Protein AF-D7BHV2-F1 (afdb_monomer)

Structure (mmCIF, N/CA/C/O backbone):
data_AF-D7BHV2-F1
#
_entry.id   AF-D7BHV2-F1
#
loop_
_atom_site.group_PDB
_atom_site.id
_atom_site.type_symbol
_atom_site.label_atom_id
_atom_site.label_alt_id
_atom_site.label_comp_id
_atom_site.label_asym_id
_atom_site.label_entity_id
_atom_site.label_seq_id
_atom_site.pdbx_PDB_ins_code
_atom_site.Cartn_x
_atom_site.Cartn_y
_atom_site.Cartn_z
_atom_site.occupancy
_atom_site.B_iso_or_equiv
_atom_site.auth_seq_id
_atom_site.auth_comp_id
_atom_site.auth_asym_id
_atom_site.auth_atom_id
_atom_site.pdbx_PDB_model_num
ATOM 1 N N . MET A 1 1 ? 0.071 8.723 -11.923 1.00 86.12 1 MET A N 1
ATOM 2 C CA . MET A 1 1 ? 0.050 7.257 -11.703 1.00 86.12 1 MET A CA 1
ATOM 3 C C . MET A 1 1 ? 1.425 6.668 -11.957 1.00 86.12 1 MET A C 1
ATOM 5 O O . MET A 1 1 ? 1.904 5.938 -11.111 1.00 86.12 1 MET A O 1
ATOM 9 N N . ASP A 1 2 ? 2.094 7.018 -13.052 1.00 92.19 2 ASP A N 1
ATOM 10 C CA . ASP A 1 2 ? 3.435 6.486 -13.331 1.00 92.19 2 ASP A CA 1
ATOM 11 C C . ASP A 1 2 ? 4.470 6.874 -12.273 1.00 92.19 2 ASP A C 1
ATOM 13 O O . ASP A 1 2 ? 5.197 6.005 -11.811 1.00 92.19 2 ASP A O 1
ATOM 17 N N . ASP A 1 3 ? 4.479 8.129 -11.812 1.00 93.00 3 ASP A N 1
ATOM 18 C CA . ASP A 1 3 ? 5.390 8.567 -10.739 1.00 93.00 3 ASP A CA 1
ATOM 19 C C . ASP A 1 3 ? 5.203 7.750 -9.455 1.00 93.00 3 ASP A C 1
ATOM 21 O O . ASP A 1 3 ? 6.172 7.372 -8.803 1.00 93.00 3 ASP A O 1
ATOM 25 N N . LEU A 1 4 ? 3.953 7.393 -9.144 1.00 94.00 4 LEU A N 1
ATOM 26 C CA . LEU A 1 4 ? 3.612 6.509 -8.033 1.00 94.00 4 LEU A CA 1
ATOM 27 C C . LEU A 1 4 ? 4.203 5.108 -8.238 1.00 94.00 4 LEU A C 1
ATOM 29 O O . LEU A 1 4 ? 4.782 4.555 -7.313 1.00 94.00 4 LEU A O 1
ATOM 33 N N . LEU A 1 5 ? 4.056 4.526 -9.431 1.00 94.69 5 LEU A N 1
ATOM 34 C CA . LEU A 1 5 ? 4.546 3.175 -9.739 1.00 94.69 5 LEU A CA 1
ATOM 35 C C . LEU A 1 5 ? 6.080 3.115 -9.813 1.00 94.69 5 LEU A C 1
ATOM 37 O O . LEU A 1 5 ? 6.670 2.080 -9.501 1.00 94.69 5 LEU A O 1
ATOM 41 N N . LYS A 1 6 ? 6.726 4.224 -10.189 1.00 94.25 6 LYS A N 1
ATOM 42 C CA . LYS A 1 6 ? 8.188 4.384 -10.205 1.00 94.25 6 LYS A CA 1
ATOM 43 C C . LYS A 1 6 ? 8.762 4.589 -8.802 1.00 94.25 6 LYS A C 1
ATOM 45 O O . LYS A 1 6 ? 9.832 4.064 -8.510 1.00 94.25 6 LYS A O 1
ATOM 50 N N . ALA A 1 7 ? 8.050 5.293 -7.923 1.00 95.94 7 ALA A N 1
ATOM 51 C CA . ALA A 1 7 ? 8.462 5.499 -6.537 1.00 95.94 7 ALA A CA 1
ATOM 52 C C . ALA A 1 7 ? 8.592 4.176 -5.765 1.00 95.94 7 ALA A C 1
ATOM 54 O O . ALA A 1 7 ? 7.944 3.180 -6.082 1.00 95.94 7 ALA A O 1
ATOM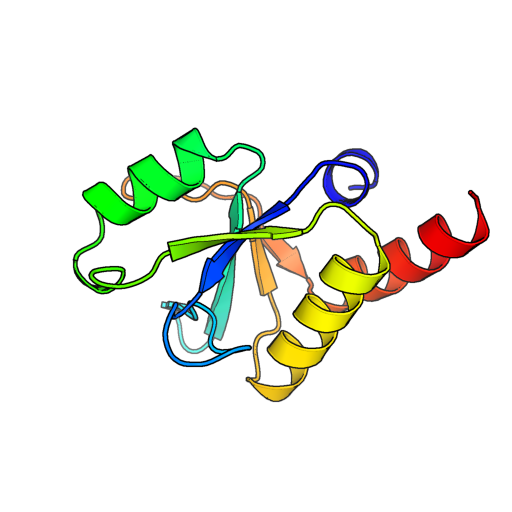 55 N N . THR A 1 8 ? 9.424 4.159 -4.724 1.00 97.38 8 THR A N 1
ATOM 56 C CA . THR A 1 8 ? 9.467 3.032 -3.781 1.00 97.38 8 THR A CA 1
ATOM 57 C C . THR A 1 8 ? 8.148 2.950 -3.021 1.00 97.38 8 THR A C 1
ATOM 59 O O . THR A 1 8 ? 7.641 3.977 -2.572 1.00 97.38 8 THR A O 1
ATOM 62 N N . TRP A 1 9 ? 7.608 1.741 -2.851 1.00 97.81 9 TRP A N 1
ATOM 63 C CA . TRP A 1 9 ? 6.448 1.526 -1.986 1.00 97.81 9 TRP A CA 1
ATOM 64 C C . TRP A 1 9 ? 6.886 0.972 -0.643 1.00 97.81 9 TRP A C 1
ATOM 66 O O . TRP A 1 9 ? 7.729 0.080 -0.570 1.00 97.81 9 TRP A O 1
ATOM 76 N N . TYR A 1 10 ? 6.270 1.483 0.408 1.00 98.00 10 TYR A N 1
ATOM 77 C CA . TYR A 1 10 ? 6.381 0.957 1.754 1.00 98.00 10 TYR A CA 1
ATOM 78 C C . TYR A 1 10 ? 5.057 0.300 2.113 1.00 98.00 10 TYR A C 1
ATOM 80 O O . TYR A 1 10 ? 3.997 0.873 1.864 1.00 98.00 10 TYR A O 1
ATOM 88 N N . VAL A 1 11 ? 5.118 -0.911 2.654 1.00 96.50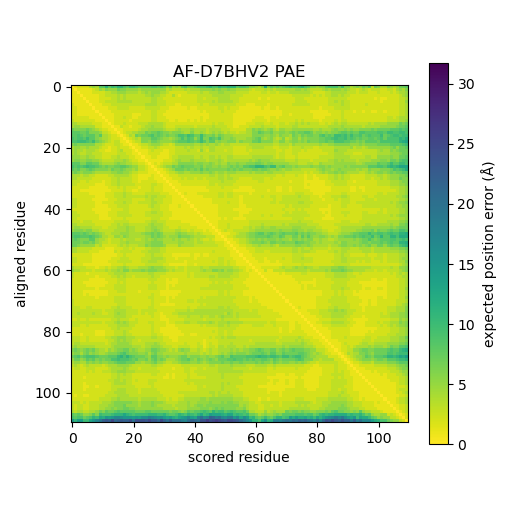 11 VAL A N 1
ATOM 89 C CA . VAL A 1 11 ? 3.950 -1.724 3.016 1.00 96.50 11 VAL A CA 1
ATOM 90 C C . VAL A 1 11 ? 4.110 -2.242 4.433 1.00 96.50 11 VAL A C 1
ATOM 92 O O . VAL A 1 11 ? 5.223 -2.272 4.953 1.00 96.50 11 VAL A O 1
ATOM 95 N N . LEU A 1 12 ? 3.010 -2.657 5.054 1.00 95.25 12 LEU A N 1
ATOM 96 C CA . LEU A 1 12 ? 3.069 -3.372 6.324 1.00 95.25 12 LEU A CA 1
ATOM 97 C C . LEU A 1 12 ? 2.926 -4.866 6.085 1.00 95.25 12 LEU A C 1
ATOM 99 O O . LEU A 1 12 ? 2.017 -5.305 5.375 1.00 95.25 12 LEU A O 1
ATOM 103 N N . GLU A 1 13 ? 3.817 -5.626 6.703 1.00 93.69 13 GLU A N 1
ATOM 104 C CA . GLU A 1 13 ? 3.879 -7.080 6.604 1.00 93.69 13 GLU A CA 1
ATOM 105 C C . GLU A 1 13 ? 4.179 -7.716 7.961 1.00 93.69 13 GLU A C 1
ATOM 107 O O . GLU A 1 13 ? 4.744 -7.069 8.849 1.00 93.69 13 GLU A O 1
ATOM 112 N N . ASP A 1 14 ? 3.774 -8.971 8.131 1.00 91.12 14 ASP A N 1
ATOM 113 C CA . ASP A 1 14 ? 4.140 -9.755 9.306 1.00 91.12 14 ASP A CA 1
ATOM 114 C C . ASP A 1 14 ? 5.624 -10.175 9.201 1.00 91.12 14 ASP A C 1
ATOM 116 O O . ASP A 1 14 ? 6.013 -10.815 8.219 1.00 91.12 14 ASP A O 1
ATOM 120 N N . PRO A 1 15 ? 6.486 -9.835 10.180 1.00 91.62 15 PRO A N 1
ATOM 121 C CA . PRO A 1 15 ? 7.896 -10.224 10.153 1.00 91.62 15 PRO A CA 1
ATOM 122 C C . PRO A 1 15 ? 8.126 -11.741 10.285 1.00 91.62 15 PRO A C 1
ATOM 124 O O . PRO A 1 15 ? 9.214 -12.221 9.970 1.00 91.62 15 PRO A O 1
ATOM 127 N N . GLN A 1 16 ? 7.146 -12.496 10.786 1.00 88.38 16 GLN A N 1
ATOM 128 C CA . GLN A 1 16 ? 7.222 -13.939 11.022 1.00 88.38 16 GLN A CA 1
ATOM 129 C C . GLN A 1 16 ? 6.677 -14.760 9.850 1.00 88.38 16 GLN A C 1
ATOM 131 O O . GLN A 1 16 ? 7.097 -15.907 9.674 1.00 88.38 16 GLN A O 1
ATOM 136 N N . VAL A 1 17 ? 5.778 -14.193 9.037 1.00 84.56 17 VAL A N 1
ATOM 137 C CA . VAL A 1 17 ? 5.139 -14.895 7.917 1.00 84.56 17 VAL A CA 1
ATOM 138 C C . VAL A 1 17 ? 5.315 -14.116 6.616 1.00 84.56 17 VAL A C 1
ATOM 140 O O . VAL A 1 17 ? 4.624 -13.140 6.330 1.00 84.56 17 VAL A O 1
ATOM 143 N N . ALA A 1 18 ? 6.238 -14.589 5.777 1.00 79.31 18 ALA A N 1
ATOM 144 C CA . ALA A 1 18 ? 6.490 -13.981 4.476 1.00 79.31 18 ALA A CA 1
ATOM 145 C C . ALA A 1 18 ? 5.219 -13.967 3.605 1.00 79.31 18 ALA A C 1
ATOM 147 O O . ALA A 1 18 ? 4.609 -15.007 3.354 1.00 79.31 18 ALA A O 1
ATOM 148 N N . GLY A 1 19 ? 4.862 -12.784 3.101 1.00 79.12 19 GLY A N 1
ATOM 149 C CA . GLY A 1 19 ? 3.693 -12.581 2.243 1.00 79.12 19 GLY A CA 1
ATOM 150 C C . GLY A 1 19 ? 2.385 -12.302 2.988 1.00 79.12 19 GLY A C 1
ATOM 151 O O . GLY A 1 19 ? 1.369 -12.067 2.330 1.00 79.12 19 GLY A O 1
ATOM 152 N N . GLU A 1 20 ? 2.384 -12.283 4.325 1.00 86.06 20 GLU A N 1
ATOM 153 C CA . GLU A 1 20 ? 1.260 -11.740 5.086 1.00 86.06 20 GLU A CA 1
ATOM 154 C C . GLU A 1 20 ? 1.352 -10.216 5.141 1.00 86.06 20 GLU A C 1
ATOM 156 O O . GLU A 1 20 ? 2.300 -9.640 5.670 1.00 86.06 20 GLU A O 1
ATOM 161 N N . HIS A 1 21 ? 0.349 -9.558 4.563 1.00 90.50 21 HIS A N 1
ATOM 162 C CA . HIS A 1 21 ? 0.279 -8.107 4.441 1.00 90.50 21 HIS A CA 1
ATOM 163 C C . HIS A 1 21 ? -0.932 -7.554 5.180 1.00 90.50 21 HIS A C 1
ATOM 165 O O . HIS A 1 21 ? -1.966 -8.217 5.291 1.00 90.50 21 HIS A O 1
ATOM 171 N N . LEU A 1 22 ? -0.837 -6.295 5.612 1.00 89.19 22 LEU A N 1
ATOM 172 C CA . LEU A 1 22 ? -1.989 -5.599 6.172 1.00 89.19 22 LEU A CA 1
ATOM 173 C C . LEU A 1 22 ? -3.101 -5.477 5.121 1.00 89.19 22 LEU A C 1
ATOM 175 O O . LEU A 1 22 ? -2.926 -4.880 4.049 1.00 89.19 22 LEU A O 1
ATOM 179 N N . VAL A 1 23 ? -4.272 -5.989 5.485 1.00 91.12 23 VAL A N 1
ATOM 180 C CA . VAL A 1 23 ? -5.526 -5.793 4.764 1.00 91.12 23 VAL A CA 1
ATOM 181 C C . VAL A 1 23 ? -6.506 -5.099 5.699 1.00 91.12 23 VAL A C 1
ATOM 183 O O . VAL A 1 23 ? -6.724 -5.532 6.828 1.00 91.12 23 VAL A O 1
ATOM 186 N N . LEU A 1 24 ? -7.092 -4.006 5.222 1.00 88.88 24 LEU A N 1
ATOM 187 C CA . LEU A 1 24 ? -8.157 -3.283 5.902 1.00 88.88 24 LEU A CA 1
ATOM 188 C C . LEU A 1 24 ? -9.498 -3.680 5.287 1.00 88.88 24 LEU A C 1
ATOM 190 O O . LEU A 1 24 ? -9.600 -3.853 4.073 1.00 88.88 24 LEU A O 1
ATOM 194 N N . GLU A 1 25 ? -10.537 -3.774 6.109 1.00 89.06 25 GLU A N 1
ATOM 195 C CA . GLU A 1 25 ? -11.905 -3.968 5.635 1.00 89.06 25 GLU A CA 1
ATOM 196 C C . GLU A 1 25 ? -12.725 -2.709 5.913 1.00 89.06 25 GLU A C 1
ATOM 198 O O . GLU A 1 25 ? -12.791 -2.228 7.043 1.00 89.06 25 GLU A O 1
ATOM 203 N N . SER A 1 26 ? -13.330 -2.146 4.869 1.00 86.25 26 SER A N 1
ATOM 204 C CA . SER A 1 26 ? -14.176 -0.955 4.968 1.00 86.25 26 SER A CA 1
ATOM 205 C C . SER A 1 26 ? -15.321 -1.049 3.973 1.00 86.25 26 SER A C 1
ATOM 207 O O . SER A 1 26 ? -15.104 -1.372 2.809 1.00 86.25 26 SER A O 1
ATOM 209 N N . LEU A 1 27 ? -16.552 -0.795 4.430 1.00 86.25 27 LEU A N 1
ATOM 210 C CA . LEU A 1 27 ? -17.769 -0.856 3.605 1.00 86.25 27 LEU A CA 1
ATOM 211 C C . LEU A 1 27 ? -17.893 -2.160 2.781 1.00 86.25 27 LEU A C 1
ATOM 213 O O . LEU A 1 27 ? -18.329 -2.144 1.632 1.00 86.25 27 LEU A O 1
ATOM 217 N N . GLY A 1 28 ? -17.478 -3.294 3.360 1.00 88.94 28 GLY A N 1
ATOM 218 C CA . GLY A 1 28 ? -17.496 -4.604 2.695 1.00 88.94 28 GLY A CA 1
ATOM 219 C C . GLY A 1 28 ? -16.414 -4.799 1.626 1.00 88.94 28 GLY A C 1
ATOM 220 O O . GLY A 1 28 ? -16.454 -5.780 0.888 1.00 88.94 28 GLY A O 1
ATOM 221 N N . GLN A 1 29 ? -15.451 -3.882 1.524 1.00 90.69 29 GLN A N 1
ATOM 222 C CA . GLN A 1 29 ? -14.324 -3.969 0.604 1.00 90.69 29 GLN A CA 1
ATOM 223 C C . GLN A 1 29 ? -13.033 -4.253 1.358 1.00 90.69 29 GLN A C 1
ATOM 225 O O . GLN A 1 29 ? -12.773 -3.671 2.411 1.00 90.69 29 GLN A O 1
ATOM 230 N N . ARG A 1 30 ? -12.204 -5.117 0.771 1.00 93.69 30 ARG A N 1
ATOM 231 C CA . ARG A 1 30 ? -10.835 -5.346 1.224 1.00 93.69 30 ARG A CA 1
ATOM 232 C C . ARG A 1 30 ? -9.900 -4.377 0.520 1.00 93.69 30 ARG A C 1
ATOM 234 O O . ARG A 1 30 ? -9.876 -4.301 -0.713 1.00 93.69 30 ARG A O 1
ATOM 241 N N . LEU A 1 31 ? -9.136 -3.653 1.318 1.00 93.75 31 LEU A N 1
ATOM 242 C CA . LEU A 1 31 ? -8.209 -2.615 0.907 1.00 93.75 31 LEU A CA 1
ATOM 243 C C . LEU A 1 31 ? -6.813 -2.998 1.385 1.00 93.75 31 LEU A C 1
ATOM 245 O O . LEU A 1 31 ? -6.661 -3.583 2.455 1.00 93.75 31 LEU A O 1
ATOM 249 N N . SER A 1 32 ? -5.788 -2.623 0.633 1.00 94.75 32 SER A N 1
ATOM 250 C CA . SER A 1 32 ? -4.424 -2.615 1.161 1.00 94.75 32 SER A CA 1
ATOM 251 C C . SER A 1 32 ? -3.839 -1.217 1.067 1.00 94.75 32 SER A C 1
ATOM 253 O O . SER A 1 32 ? -4.252 -0.430 0.215 1.00 94.75 32 SER A O 1
ATOM 255 N N . THR A 1 33 ? -2.910 -0.896 1.960 1.00 95.00 33 THR A N 1
ATOM 256 C CA . THR A 1 33 ? -2.335 0.445 2.068 1.00 95.00 33 THR A CA 1
ATOM 257 C C . THR A 1 33 ? -0.869 0.415 1.667 1.00 95.00 33 THR A C 1
ATOM 259 O O . THR A 1 33 ? -0.116 -0.439 2.133 1.00 95.00 33 THR A O 1
ATOM 262 N N . ILE A 1 34 ? -0.470 1.370 0.829 1.00 97.06 34 ILE A N 1
ATOM 263 C CA . ILE A 1 34 ? 0.930 1.639 0.498 1.00 97.06 34 ILE A CA 1
ATOM 264 C C . ILE A 1 34 ? 1.290 3.065 0.912 1.00 97.06 34 ILE A C 1
ATOM 266 O O . ILE A 1 34 ? 0.459 3.973 0.838 1.00 97.06 34 ILE A O 1
ATOM 270 N N . TRP A 1 35 ? 2.545 3.283 1.282 1.00 97.25 35 TRP A N 1
ATOM 271 C CA . TRP A 1 35 ? 3.105 4.607 1.555 1.00 97.25 35 TRP A CA 1
ATOM 272 C C . TRP A 1 35 ? 4.290 4.886 0.636 1.00 97.25 35 TRP A C 1
ATOM 274 O O . TRP A 1 35 ? 4.908 3.959 0.108 1.00 97.25 35 TRP A O 1
ATOM 284 N N . LEU A 1 36 ? 4.596 6.168 0.429 1.00 96.25 36 LEU A N 1
ATOM 285 C CA . LEU A 1 36 ? 5.699 6.605 -0.440 1.00 96.25 36 LEU A CA 1
ATOM 286 C C . LEU A 1 36 ? 6.932 7.026 0.349 1.00 96.25 36 LEU A C 1
ATOM 288 O O . LEU A 1 36 ? 7.998 7.238 -0.227 1.00 96.25 36 LEU A O 1
ATOM 292 N N . SER A 1 37 ? 6.808 7.072 1.672 1.00 96.31 37 SER A N 1
ATOM 293 C CA . SER A 1 37 ? 7.927 7.181 2.591 1.00 96.31 37 SER A CA 1
ATOM 294 C C . SER A 1 37 ? 7.818 6.150 3.711 1.00 96.31 37 SER A C 1
ATOM 296 O O . SER A 1 37 ? 6.729 5.737 4.121 1.00 96.31 37 SER A O 1
ATOM 298 N N . GLN A 1 38 ? 8.976 5.751 4.231 1.00 97.12 38 GLN A N 1
ATOM 299 C CA . GLN A 1 38 ? 9.045 4.870 5.391 1.00 97.12 38 GLN A CA 1
ATOM 300 C C . GLN A 1 38 ? 8.448 5.533 6.640 1.00 97.12 38 GLN A C 1
ATOM 302 O O . GLN A 1 38 ? 7.828 4.852 7.456 1.00 97.12 38 GLN A O 1
ATOM 307 N N . ASP A 1 39 ? 8.623 6.847 6.775 1.00 96.56 39 ASP A N 1
ATOM 308 C CA . ASP A 1 39 ? 8.150 7.612 7.927 1.00 96.56 39 ASP A CA 1
ATOM 309 C C . ASP A 1 39 ? 6.622 7.655 7.986 1.00 96.56 39 ASP A C 1
ATOM 311 O O . ASP A 1 39 ? 6.048 7.486 9.058 1.00 96.56 39 ASP A O 1
ATOM 315 N N . GLU A 1 40 ? 5.941 7.776 6.842 1.00 95.62 40 GLU A N 1
ATOM 316 C CA . GLU A 1 40 ? 4.479 7.675 6.784 1.00 95.62 40 GLU A CA 1
ATOM 317 C C . GLU A 1 40 ? 3.981 6.291 7.226 1.00 95.62 4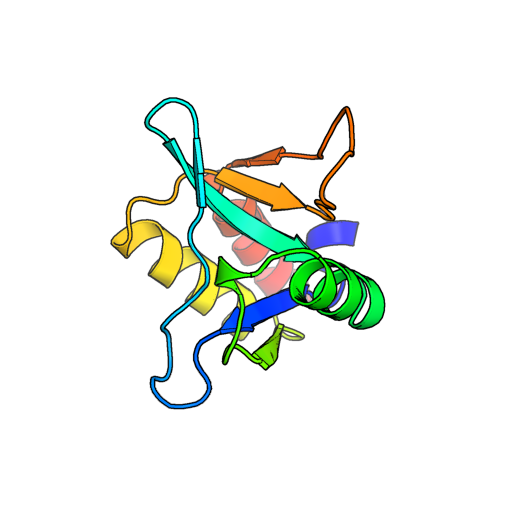0 GLU A C 1
ATOM 319 O O . GLU A 1 40 ? 3.037 6.201 8.014 1.00 95.62 40 GLU A O 1
ATOM 324 N N . ALA A 1 41 ? 4.619 5.210 6.764 1.00 95.88 41 ALA A N 1
ATOM 325 C CA . ALA A 1 41 ? 4.245 3.853 7.166 1.00 95.88 41 ALA A CA 1
ATOM 326 C C . ALA A 1 41 ? 4.438 3.640 8.679 1.00 95.88 41 ALA A C 1
ATOM 328 O O . ALA A 1 41 ? 3.560 3.095 9.348 1.00 95.88 41 ALA A O 1
ATOM 329 N N . ARG A 1 42 ? 5.550 4.134 9.243 1.00 95.25 42 ARG A N 1
ATOM 330 C CA . ARG A 1 42 ? 5.812 4.086 10.692 1.00 95.25 42 ARG A CA 1
ATOM 331 C C . ARG A 1 42 ? 4.800 4.913 11.485 1.00 95.25 42 ARG A C 1
ATOM 333 O O . ARG A 1 42 ? 4.242 4.414 12.457 1.00 95.25 42 ARG A O 1
ATOM 340 N N . ALA A 1 43 ? 4.503 6.132 11.038 1.00 94.62 43 ALA A N 1
ATOM 341 C CA . ALA A 1 43 ? 3.519 6.998 11.683 1.00 94.62 43 ALA A CA 1
ATOM 342 C C . ALA A 1 43 ? 2.112 6.376 11.690 1.00 94.62 43 ALA A C 1
ATOM 344 O O . ALA A 1 43 ? 1.359 6.556 12.650 1.00 94.62 43 ALA A O 1
ATOM 345 N N . PHE A 1 44 ? 1.757 5.618 10.646 1.00 94.44 44 PHE A N 1
ATOM 346 C CA . PHE A 1 44 ? 0.521 4.841 10.630 1.00 94.44 44 PHE A CA 1
ATOM 347 C C . PHE A 1 44 ? 0.541 3.740 11.698 1.00 94.44 44 PHE A C 1
ATOM 349 O O . PHE A 1 44 ? -0.437 3.606 12.436 1.00 94.44 44 PHE A O 1
ATOM 356 N N . MET A 1 45 ? 1.638 2.977 11.803 1.00 93.94 45 MET A N 1
ATOM 357 C CA . MET A 1 45 ? 1.775 1.898 12.792 1.00 93.94 45 MET A CA 1
ATOM 358 C C . MET A 1 45 ? 1.626 2.408 14.227 1.00 93.94 45 MET A C 1
ATOM 360 O O . MET A 1 45 ? 0.898 1.814 15.015 1.00 93.94 45 MET A O 1
ATOM 364 N N . GLU A 1 46 ? 2.256 3.537 14.559 1.00 92.62 46 GLU A N 1
ATOM 365 C CA . GLU A 1 46 ? 2.191 4.138 15.900 1.00 92.62 46 GLU A CA 1
ATOM 366 C C . GLU A 1 46 ? 0.763 4.507 16.321 1.00 92.62 46 GLU A C 1
ATOM 368 O O . GLU A 1 46 ? 0.412 4.448 17.498 1.00 92.62 46 GLU A O 1
ATOM 373 N N . LYS A 1 47 ? -0.075 4.883 15.351 1.00 91.56 47 LYS A N 1
ATOM 374 C CA . LYS A 1 47 ? -1.457 5.327 15.577 1.00 91.56 47 LYS A CA 1
ATOM 375 C C . LYS A 1 47 ? -2.482 4.203 15.445 1.00 91.56 47 LYS A C 1
ATOM 377 O O . LYS A 1 47 ? -3.661 4.436 15.709 1.00 91.56 47 LYS A O 1
ATOM 382 N N . THR A 1 48 ? -2.061 3.009 15.027 1.00 89.12 48 THR A N 1
ATOM 383 C CA . THR A 1 48 ? -2.962 1.919 14.643 1.00 89.12 48 THR A CA 1
ATOM 384 C C . THR A 1 48 ? -2.654 0.662 15.457 1.00 89.12 48 THR A C 1
ATOM 386 O O . THR A 1 48 ? -1.765 -0.102 15.087 1.00 89.12 48 THR A O 1
ATOM 389 N N . PRO A 1 49 ? -3.411 0.383 16.537 1.00 86.44 49 PRO A N 1
ATOM 390 C CA . PRO A 1 49 ? -3.168 -0.780 17.393 1.00 86.44 49 PRO A CA 1
ATOM 391 C C . PRO A 1 49 ? -3.185 -2.121 16.650 1.00 86.44 49 PRO A C 1
ATOM 393 O O . PRO A 1 49 ? -2.461 -3.037 17.018 1.00 86.44 49 PRO A O 1
ATOM 396 N N . THR A 1 50 ? -3.979 -2.242 15.582 1.00 82.38 50 THR A N 1
ATOM 397 C CA . THR A 1 50 ? -4.054 -3.460 14.758 1.00 82.38 50 THR A CA 1
ATOM 398 C C . THR A 1 50 ? -2.812 -3.703 13.901 1.00 82.38 50 THR A C 1
ATOM 400 O O . THR A 1 50 ? -2.659 -4.800 13.382 1.00 82.38 50 THR A O 1
ATOM 403 N N . ALA A 1 51 ? -1.919 -2.719 13.768 1.00 86.44 51 ALA A N 1
ATOM 404 C CA . ALA A 1 51 ? -0.617 -2.880 13.125 1.00 86.44 51 ALA A CA 1
ATOM 405 C C . ALA A 1 51 ? 0.494 -3.270 14.123 1.00 86.44 51 ALA A C 1
ATOM 407 O O . ALA A 1 51 ? 1.664 -3.355 13.743 1.00 86.44 51 ALA A O 1
ATOM 408 N N . ALA A 1 52 ? 0.161 -3.486 15.402 1.00 85.88 52 ALA A N 1
ATOM 409 C CA . ALA A 1 52 ? 1.128 -3.914 16.405 1.00 85.88 52 ALA A CA 1
ATOM 410 C C . ALA A 1 52 ? 1.748 -5.267 16.021 1.00 85.88 52 ALA A C 1
ATOM 412 O O . ALA A 1 52 ? 1.039 -6.222 15.722 1.00 85.88 52 ALA A O 1
ATOM 413 N N . GLY A 1 53 ? 3.080 -5.340 16.044 1.00 88.75 53 GLY A N 1
ATOM 414 C CA . GLY A 1 53 ? 3.835 -6.541 15.668 1.00 88.75 53 GLY A CA 1
ATOM 415 C C . GLY A 1 53 ? 4.182 -6.645 14.180 1.00 88.75 53 GLY A C 1
ATOM 416 O O . GLY A 1 53 ? 5.024 -7.465 13.833 1.00 88.75 53 GLY A O 1
ATOM 417 N N . MET A 1 54 ? 3.616 -5.793 13.320 1.0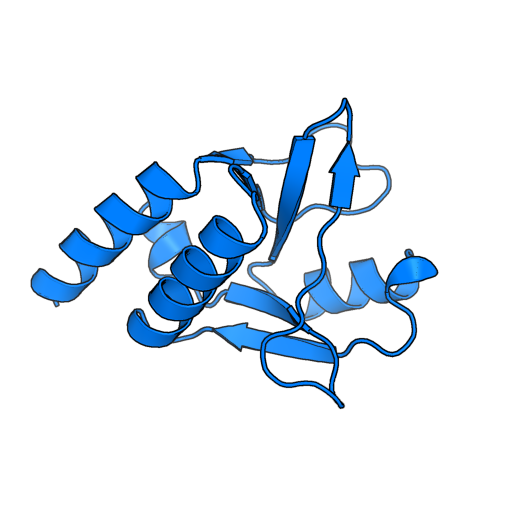0 93.75 54 MET A N 1
ATOM 418 C CA . MET A 1 54 ? 4.002 -5.723 11.907 1.00 93.75 54 MET A CA 1
ATOM 419 C C . MET A 1 54 ? 5.344 -4.999 11.727 1.00 93.75 54 MET A C 1
ATOM 421 O O . MET A 1 54 ? 5.825 -4.309 12.628 1.00 93.75 54 MET A O 1
ATOM 425 N N . GLN A 1 55 ? 5.931 -5.111 10.538 1.00 95.06 55 GLN A N 1
ATOM 426 C CA . GLN A 1 55 ? 7.105 -4.348 10.119 1.00 95.06 55 GLN A CA 1
ATOM 427 C C . GLN A 1 55 ? 6.843 -3.582 8.820 1.00 95.06 55 GLN A C 1
ATOM 429 O O . GLN A 1 55 ? 5.927 -3.907 8.064 1.00 95.06 55 GLN A O 1
ATOM 434 N N . VAL A 1 56 ? 7.676 -2.573 8.543 1.00 96.31 56 VAL A N 1
ATOM 435 C CA . VAL A 1 56 ? 7.637 -1.849 7.266 1.00 96.31 56 VAL A CA 1
ATOM 436 C C . VAL A 1 56 ? 8.512 -2.565 6.238 1.00 96.31 56 VAL A C 1
ATOM 438 O O . VAL A 1 56 ? 9.739 -2.516 6.330 1.00 96.31 56 VAL A O 1
ATOM 441 N N . GLY A 1 57 ? 7.875 -3.177 5.242 1.00 95.44 57 GLY A N 1
ATOM 442 C CA . GLY A 1 57 ? 8.515 -3.751 4.059 1.00 95.44 57 GLY A CA 1
ATOM 443 C C . GLY A 1 57 ? 8.750 -2.701 2.968 1.00 95.44 57 GLY A C 1
ATOM 444 O O . GLY A 1 57 ? 8.002 -1.725 2.858 1.00 95.44 57 GLY A O 1
ATOM 445 N N . LYS A 1 58 ? 9.789 -2.897 2.147 1.00 96.31 58 LYS A N 1
ATOM 446 C CA . LYS A 1 58 ? 10.171 -1.993 1.048 1.00 96.31 58 LYS A CA 1
ATOM 447 C C . LYS A 1 58 ? 10.061 -2.707 -0.301 1.00 96.31 58 LYS A C 1
ATOM 449 O O . LYS A 1 58 ? 10.752 -3.693 -0.539 1.00 96.31 58 LYS A O 1
ATOM 454 N N . LEU A 1 59 ? 9.243 -2.175 -1.205 1.00 96.69 59 LEU A N 1
ATOM 455 C CA . LEU A 1 59 ? 9.075 -2.663 -2.575 1.00 96.69 59 LEU A CA 1
ATOM 456 C C . LEU A 1 59 ? 9.677 -1.634 -3.546 1.00 96.69 59 LEU A C 1
ATOM 458 O O . LEU A 1 59 ? 9.012 -0.689 -3.974 1.00 96.69 59 LEU A O 1
ATOM 462 N N . GLU A 1 60 ? 10.962 -1.783 -3.865 1.00 93.69 60 GLU A N 1
ATOM 463 C CA . GLU A 1 60 ? 11.670 -0.869 -4.778 1.00 93.69 60 GLU A CA 1
ATOM 464 C C . GLU A 1 60 ? 11.418 -1.236 -6.247 1.00 93.69 60 GLU A C 1
ATOM 466 O O . GLU A 1 60 ? 10.926 -0.423 -7.035 1.00 93.69 60 GLU A O 1
ATOM 471 N N . GLY A 1 61 ? 11.726 -2.486 -6.602 1.00 93.06 61 GLY A N 1
ATOM 472 C CA . GLY A 1 61 ? 11.660 -2.982 -7.974 1.00 93.06 61 GLY A CA 1
ATOM 473 C C . GLY A 1 61 ? 10.243 -3.309 -8.445 1.00 93.06 61 GLY A C 1
ATOM 474 O O . GLY A 1 61 ? 9.360 -3.647 -7.652 1.00 93.06 61 GLY A O 1
ATOM 475 N N . TYR A 1 62 ? 10.045 -3.273 -9.764 1.00 94.62 62 TYR A N 1
ATOM 476 C CA . TYR A 1 62 ? 8.762 -3.617 -10.380 1.00 94.62 62 TYR A CA 1
ATOM 477 C C . TYR A 1 62 ? 8.335 -5.057 -10.080 1.00 94.62 62 TYR A C 1
ATOM 479 O O . TYR A 1 62 ? 7.180 -5.270 -9.740 1.00 94.62 62 TYR A O 1
ATOM 487 N N . ALA A 1 63 ? 9.259 -6.023 -10.065 1.00 93.69 63 ALA A N 1
ATOM 488 C CA . ALA A 1 63 ? 8.940 -7.418 -9.748 1.00 93.69 63 ALA A CA 1
ATOM 489 C C . ALA A 1 63 ? 8.363 -7.608 -8.329 1.00 93.69 63 ALA A C 1
ATOM 491 O O . ALA A 1 63 ? 7.441 -8.400 -8.128 1.00 93.69 63 ALA A O 1
ATOM 492 N N . LEU A 1 64 ? 8.867 -6.860 -7.337 1.00 94.88 64 LEU A N 1
ATOM 493 C CA . LEU A 1 64 ? 8.346 -6.906 -5.965 1.00 94.88 64 LEU A CA 1
ATOM 494 C C . LEU A 1 64 ? 6.941 -6.305 -5.891 1.00 94.88 64 LEU A C 1
ATOM 496 O O . LEU A 1 64 ? 6.046 -6.896 -5.290 1.00 94.88 64 LEU A O 1
ATOM 500 N N . LYS A 1 65 ? 6.734 -5.159 -6.549 1.00 96.75 65 LYS A N 1
ATOM 501 C CA . LYS A 1 65 ? 5.416 -4.517 -6.647 1.00 96.75 65 LYS A CA 1
ATOM 502 C C . LYS A 1 65 ? 4.416 -5.422 -7.366 1.00 96.75 65 LYS A C 1
ATOM 504 O O . LYS A 1 65 ? 3.297 -5.575 -6.895 1.00 96.75 65 LYS A O 1
ATOM 509 N N . GLU A 1 66 ? 4.817 -6.071 -8.453 1.00 96.38 66 GLU A N 1
ATOM 510 C CA . GLU A 1 66 ? 3.982 -7.016 -9.194 1.00 96.38 66 GLU A CA 1
ATOM 511 C C . GLU A 1 66 ? 3.594 -8.214 -8.323 1.00 96.38 66 GLU A C 1
ATOM 513 O O . GLU A 1 66 ? 2.411 -8.526 -8.194 1.00 96.38 66 GLU A O 1
ATOM 518 N N . THR A 1 67 ? 4.572 -8.830 -7.654 1.00 94.81 67 THR A N 1
ATOM 519 C CA . THR A 1 67 ? 4.346 -9.963 -6.744 1.00 94.81 67 THR A CA 1
ATOM 520 C C . THR A 1 67 ? 3.350 -9.594 -5.647 1.00 94.81 67 THR A C 1
ATOM 522 O O . THR A 1 67 ? 2.396 -10.332 -5.397 1.00 94.81 67 THR A O 1
ATOM 525 N N . TYR A 1 68 ? 3.522 -8.416 -5.048 1.00 95.88 68 TYR A N 1
ATOM 526 C CA . TYR A 1 68 ? 2.611 -7.867 -4.050 1.00 95.88 68 TYR A CA 1
ATOM 527 C C . TYR A 1 68 ? 1.192 -7.666 -4.612 1.00 95.88 68 TYR A C 1
ATOM 529 O O . TYR A 1 68 ? 0.222 -8.162 -4.041 1.00 95.88 68 TYR A O 1
ATOM 537 N N . LEU A 1 69 ? 1.045 -7.025 -5.776 1.00 96.62 69 LEU A N 1
A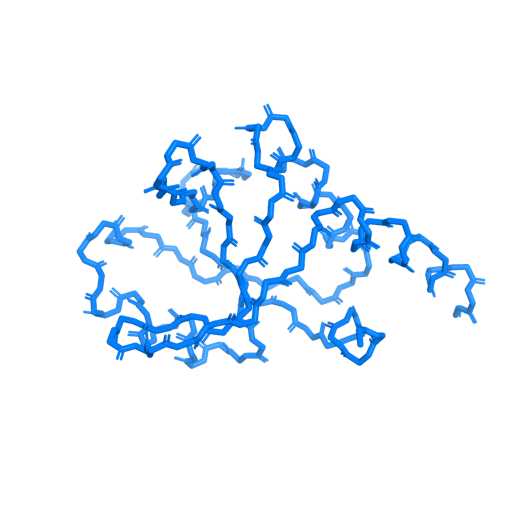TOM 538 C CA . LEU A 1 69 ? -0.252 -6.809 -6.435 1.00 96.62 69 LEU A CA 1
ATOM 539 C C . LEU A 1 69 ? -0.958 -8.118 -6.823 1.00 96.62 69 LEU A C 1
ATOM 541 O O . LEU A 1 69 ? -2.189 -8.204 -6.779 1.00 96.62 69 LEU A O 1
ATOM 545 N N . VAL A 1 70 ? -0.206 -9.148 -7.207 1.00 95.75 70 VAL A N 1
ATOM 546 C CA . VAL A 1 70 ? -0.750 -10.482 -7.489 1.00 95.75 70 VAL A CA 1
ATOM 547 C C . VAL A 1 70 ? -1.207 -11.160 -6.196 1.00 95.75 70 VAL A C 1
ATOM 549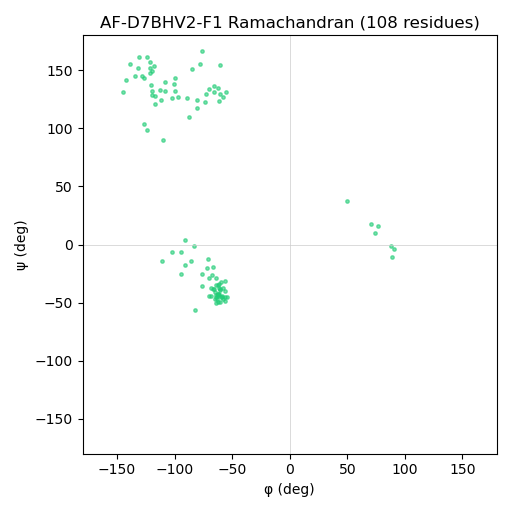 O O . VAL A 1 70 ? -2.315 -11.700 -6.158 1.00 95.75 70 VAL A O 1
ATOM 552 N N . ALA A 1 71 ? -0.408 -11.094 -5.126 1.00 93.94 71 ALA A N 1
ATOM 553 C CA . ALA A 1 71 ? -0.763 -11.639 -3.817 1.00 93.94 71 ALA A CA 1
ATOM 554 C C . ALA A 1 71 ? -2.040 -10.990 -3.260 1.00 93.94 71 ALA A C 1
ATOM 556 O O . ALA A 1 71 ? -2.966 -11.697 -2.864 1.00 93.94 71 ALA A O 1
ATOM 557 N N . LEU A 1 72 ? -2.154 -9.661 -3.344 1.00 95.44 72 LEU A N 1
ATOM 558 C CA . LEU A 1 72 ? -3.359 -8.923 -2.957 1.00 95.44 72 LEU A CA 1
ATOM 559 C C . LEU A 1 72 ? -4.615 -9.406 -3.695 1.00 95.44 72 LEU A C 1
ATOM 561 O O . LEU A 1 72 ? -5.675 -9.549 -3.086 1.00 95.44 72 LEU A O 1
ATOM 565 N N . GLY A 1 73 ? -4.498 -9.713 -4.990 1.00 95.12 73 GLY A N 1
ATOM 566 C CA . GLY A 1 73 ? -5.612 -10.255 -5.770 1.00 95.12 73 GLY A CA 1
ATOM 567 C C . GLY A 1 73 ? -6.118 -11.593 -5.223 1.00 95.12 73 GLY A C 1
ATOM 568 O O . GLY A 1 73 ? -7.324 -11.811 -5.146 1.00 95.12 73 GLY A O 1
ATOM 569 N N . ARG A 1 74 ? -5.209 -12.461 -4.757 1.00 92.69 74 ARG A N 1
ATOM 570 C CA . ARG A 1 74 ? -5.565 -13.743 -4.119 1.00 92.69 74 ARG A CA 1
ATOM 571 C C . ARG A 1 74 ? -6.258 -13.558 -2.768 1.00 92.69 74 ARG A C 1
ATOM 573 O O . ARG A 1 74 ? -7.046 -14.410 -2.375 1.00 92.69 74 ARG A O 1
ATOM 580 N N . LEU A 1 75 ? -6.002 -12.441 -2.086 1.00 90.50 75 LEU A N 1
ATOM 581 C CA . LEU A 1 75 ? -6.654 -12.068 -0.826 1.00 90.50 75 LEU A CA 1
ATOM 582 C C . LEU A 1 75 ? -8.017 -11.377 -1.027 1.00 90.50 75 LEU A C 1
ATOM 584 O O . LEU A 1 75 ? -8.687 -11.044 -0.045 1.00 90.50 75 LEU A O 1
ATOM 588 N N . GLY A 1 76 ? -8.447 -11.167 -2.277 1.00 93.81 76 GLY A N 1
ATOM 589 C CA . GLY A 1 76 ? -9.689 -10.466 -2.612 1.00 93.81 76 GLY A CA 1
ATOM 590 C C . GLY A 1 76 ? -9.595 -8.942 -2.482 1.00 93.81 76 GLY A C 1
ATOM 591 O O . GLY A 1 76 ? -10.621 -8.265 -2.422 1.00 93.81 76 GLY A O 1
ATOM 592 N N . VAL A 1 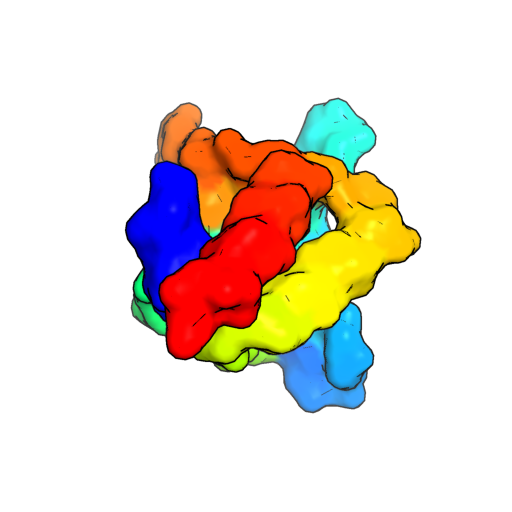77 ? -8.380 -8.390 -2.419 1.00 96.38 77 VAL A N 1
ATOM 593 C CA . VAL A 1 77 ? -8.154 -6.942 -2.396 1.00 96.38 77 VAL A CA 1
ATOM 594 C C . VAL A 1 77 ? -8.249 -6.403 -3.819 1.00 96.38 77 VAL A C 1
ATOM 596 O O . VAL A 1 77 ? -7.522 -6.835 -4.709 1.00 96.38 77 VAL A O 1
ATOM 599 N N . ASN A 1 78 ? -9.125 -5.422 -4.034 1.00 95.56 78 ASN A N 1
ATOM 600 C CA . ASN A 1 78 ? -9.342 -4.817 -5.357 1.00 95.56 78 ASN A CA 1
ATOM 601 C C . ASN A 1 78 ? -8.837 -3.375 -5.452 1.00 95.56 78 ASN A C 1
ATOM 603 O O . ASN A 1 78 ? -8.699 -2.832 -6.551 1.00 95.56 78 ASN A O 1
ATOM 607 N N . GLN A 1 79 ? -8.551 -2.751 -4.312 1.00 96.12 79 GLN A N 1
ATOM 608 C CA . GLN A 1 79 ? -8.162 -1.351 -4.232 1.00 96.12 79 GLN A CA 1
ATOM 609 C C . GLN A 1 79 ? -6.965 -1.170 -3.311 1.00 96.12 79 GLN A C 1
ATOM 611 O O . GLN A 1 79 ? -6.825 -1.852 -2.293 1.00 96.12 79 GLN A O 1
ATOM 616 N N . ILE A 1 80 ? -6.122 -0.218 -3.689 1.00 96.06 80 ILE A N 1
ATOM 617 C CA . ILE A 1 80 ? -4.940 0.173 -2.941 1.00 96.06 80 ILE A CA 1
ATOM 618 C C . ILE A 1 80 ? -5.128 1.615 -2.513 1.00 96.06 80 ILE A C 1
ATOM 620 O O . ILE A 1 80 ? -5.421 2.484 -3.337 1.00 96.06 80 ILE A O 1
ATOM 624 N N . VAL A 1 81 ? -4.957 1.857 -1.225 1.00 95.69 81 VAL A N 1
ATOM 625 C CA . VAL A 1 81 ? -5.010 3.180 -0.627 1.00 95.69 81 VAL A CA 1
ATOM 626 C C . VAL A 1 81 ? -3.584 3.695 -0.497 1.00 95.69 81 VAL A C 1
ATOM 628 O O . VAL A 1 81 ? -2.716 3.023 0.052 1.00 95.69 81 VAL A O 1
ATOM 631 N N . VAL A 1 82 ? -3.327 4.885 -1.020 1.00 96.00 82 VAL A N 1
ATOM 632 C CA . VAL A 1 82 ? -1.997 5.492 -1.039 1.00 96.00 82 VAL A CA 1
ATOM 633 C C . VAL A 1 82 ? -1.914 6.551 0.052 1.00 96.00 82 VAL A C 1
ATOM 635 O O . VAL A 1 82 ? -2.741 7.462 0.100 1.00 96.00 82 VAL A O 1
ATOM 638 N N . GLY A 1 83 ? -0.903 6.437 0.911 1.00 94.00 83 GLY A N 1
ATOM 639 C CA . GLY A 1 83 ? -0.538 7.466 1.883 1.00 94.00 83 GLY A CA 1
ATOM 640 C C . GLY A 1 83 ? -1.532 7.649 3.030 1.00 94.00 83 GLY A C 1
ATOM 641 O O . GLY A 1 83 ? -1.510 8.686 3.685 1.00 94.00 83 GLY A O 1
ATOM 642 N N . TYR A 1 84 ? -2.423 6.685 3.283 1.00 93.12 84 TYR A N 1
ATOM 643 C CA . TYR A 1 84 ? -3.448 6.841 4.316 1.00 93.12 84 TYR A CA 1
ATOM 644 C C . TYR A 1 84 ? -2.839 7.008 5.712 1.00 93.12 84 TYR A C 1
ATOM 646 O O . TYR A 1 84 ? -1.958 6.249 6.122 1.00 93.12 84 TYR A O 1
ATOM 654 N N . GLN A 1 85 ? -3.369 7.977 6.454 1.00 92.50 85 GLN A N 1
ATOM 655 C CA . GLN A 1 85 ? -3.117 8.182 7.876 1.00 92.50 85 GLN A CA 1
ATOM 656 C C . GLN A 1 85 ? -4.456 8.253 8.622 1.00 92.50 85 GLN A C 1
ATOM 658 O O . GLN A 1 85 ? -5.407 8.851 8.101 1.00 92.50 85 GLN A O 1
ATOM 663 N N . PRO A 1 86 ? -4.552 7.711 9.852 1.00 88.56 86 PRO A N 1
ATOM 664 C CA . PRO A 1 86 ? -5.741 7.886 10.674 1.00 88.56 86 PRO A CA 1
ATOM 665 C C . PRO A 1 86 ? -6.062 9.375 1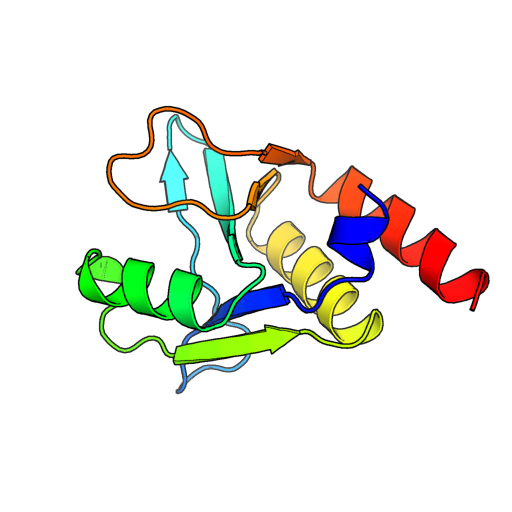0.857 1.00 88.56 86 PRO A C 1
ATOM 667 O O . PRO A 1 86 ? -5.184 10.172 11.188 1.00 88.56 86 PRO A O 1
ATOM 670 N N . GLY A 1 87 ? -7.322 9.746 10.625 1.00 86.44 87 GLY A N 1
ATOM 671 C CA . GLY A 1 87 ? -7.789 11.135 10.695 1.00 86.44 87 GLY A CA 1
ATOM 672 C C . GLY A 1 87 ? -7.714 11.920 9.379 1.00 86.44 87 GLY A C 1
ATOM 673 O O . GLY A 1 87 ? -8.188 13.054 9.340 1.00 86.44 87 GLY A O 1
ATOM 674 N N . MET A 1 88 ? -7.182 11.348 8.291 1.00 88.44 88 MET A N 1
ATOM 675 C CA . MET A 1 88 ? -7.286 11.974 6.967 1.00 88.44 88 MET A CA 1
ATOM 676 C C . MET A 1 88 ? -8.722 11.931 6.439 1.00 88.44 88 MET A C 1
ATOM 678 O O . MET A 1 88 ? -9.375 10.890 6.455 1.00 88.44 88 MET A O 1
ATOM 682 N N . LEU A 1 89 ? -9.189 13.066 5.910 1.00 83.00 89 LEU A N 1
ATOM 683 C CA . LEU A 1 89 ? -10.521 13.187 5.304 1.00 83.00 89 LEU A CA 1
ATOM 684 C C . LEU A 1 89 ? -10.604 12.558 3.909 1.00 83.00 89 LEU A C 1
ATOM 686 O O . LEU A 1 89 ? -11.688 12.200 3.455 1.00 83.00 89 LEU A O 1
ATOM 690 N N . GLN A 1 90 ? -9.473 12.462 3.211 1.00 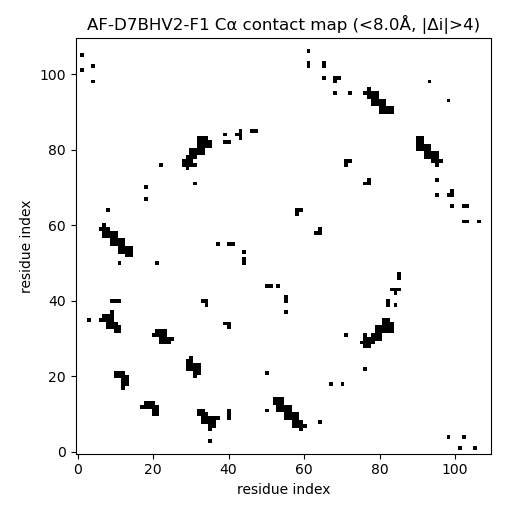84.50 90 GLN A N 1
ATOM 691 C CA . GLN A 1 90 ? -9.381 11.910 1.865 1.00 84.50 90 GLN A CA 1
ATOM 692 C C . GLN A 1 90 ? -8.091 11.110 1.734 1.00 84.50 90 GLN A C 1
ATOM 694 O O . GLN A 1 90 ? -7.047 11.521 2.239 1.00 84.50 90 GLN A O 1
ATOM 699 N N . ALA A 1 91 ? -8.170 9.989 1.027 1.00 85.00 91 ALA A N 1
ATOM 700 C CA . ALA A 1 91 ? -7.017 9.198 0.636 1.00 85.00 91 ALA A CA 1
ATOM 701 C C . ALA A 1 91 ? -7.081 8.937 -0.866 1.00 85.00 91 ALA A C 1
ATOM 703 O O . ALA A 1 91 ? -8.163 8.774 -1.437 1.00 85.00 91 ALA A O 1
ATOM 704 N N . GLN A 1 92 ? -5.919 8.899 -1.511 1.00 92.69 92 GLN A N 1
ATOM 705 C CA . GLN A 1 92 ? -5.847 8.502 -2.906 1.00 92.69 92 GLN A CA 1
ATOM 706 C C . GLN A 1 92 ? -6.084 6.994 -2.997 1.00 92.69 92 GLN A C 1
ATOM 708 O O . GLN A 1 92 ? -5.435 6.214 -2.306 1.00 92.69 92 GLN A O 1
ATOM 713 N N . VAL A 1 93 ? -6.995 6.585 -3.875 1.00 93.94 93 VAL A N 1
ATOM 714 C CA . VAL A 1 93 ? -7.311 5.176 -4.110 1.00 93.94 93 VAL A CA 1
ATOM 715 C C . VAL A 1 93 ? -7.015 4.832 -5.559 1.00 93.94 93 VAL A C 1
ATOM 717 O O . VAL A 1 93 ? -7.426 5.549 -6.472 1.00 93.94 93 VAL A O 1
ATOM 720 N N . ILE A 1 94 ? -6.304 3.729 -5.774 1.00 95.62 94 ILE A N 1
ATOM 721 C CA . ILE A 1 94 ? -6.020 3.194 -7.105 1.00 95.62 94 ILE A CA 1
ATOM 722 C C . ILE A 1 94 ? -6.577 1.767 -7.225 1.00 95.62 94 ILE A C 1
ATOM 724 O O . ILE A 1 94 ? -6.426 0.965 -6.299 1.00 95.62 94 ILE A O 1
ATOM 728 N N . PRO A 1 95 ? -7.216 1.405 -8.352 1.00 96.31 95 PRO A N 1
ATOM 729 C CA . PRO A 1 95 ? -7.601 0.020 -8.597 1.00 96.31 95 PRO A CA 1
ATOM 730 C C . PRO A 1 95 ? -6.361 -0.862 -8.752 1.00 96.31 95 PRO A C 1
ATOM 732 O O . PRO A 1 95 ? -5.468 -0.537 -9.538 1.00 96.31 95 PRO A O 1
ATOM 735 N N . ARG A 1 96 ? -6.329 -2.000 -8.050 1.00 97.00 96 ARG A N 1
ATOM 736 C CA . ARG A 1 96 ? -5.211 -2.958 -8.089 1.00 97.00 96 ARG A CA 1
ATOM 737 C C . ARG A 1 96 ? -4.897 -3.406 -9.515 1.00 97.00 96 ARG A C 1
ATOM 739 O O . ARG A 1 96 ? -3.737 -3.423 -9.904 1.00 97.00 96 ARG A O 1
ATOM 746 N N . GLU A 1 97 ? -5.924 -3.736 -10.295 1.00 96.94 97 GLU A N 1
ATOM 747 C CA . GLU A 1 97 ? -5.756 -4.215 -11.674 1.00 96.94 97 GLU A CA 1
ATOM 748 C C . GLU A 1 97 ? -5.154 -3.154 -12.591 1.00 96.94 97 GLU A C 1
ATOM 750 O O . GLU A 1 97 ? -4.240 -3.461 -13.347 1.00 96.94 97 GLU A O 1
ATOM 755 N N . LYS A 1 98 ? -5.575 -1.890 -12.456 1.00 96.88 98 LYS A N 1
ATOM 756 C CA . LYS A 1 98 ? -4.983 -0.784 -13.222 1.00 96.88 98 LYS A CA 1
ATOM 757 C C . LYS A 1 98 ? -3.526 -0.539 -12.839 1.00 96.88 98 LYS A C 1
ATOM 759 O O . LYS A 1 98 ? -2.709 -0.233 -13.704 1.00 96.88 98 LYS A O 1
ATOM 764 N N . ALA A 1 99 ? -3.200 -0.657 -11.550 1.00 96.81 99 ALA A N 1
ATOM 765 C CA . ALA A 1 99 ? -1.821 -0.554 -11.087 1.00 96.81 99 ALA A CA 1
ATOM 766 C C . ALA A 1 99 ? -0.963 -1.691 -11.659 1.00 96.81 99 ALA A C 1
ATOM 768 O O . ALA A 1 99 ? 0.132 -1.424 -12.138 1.00 96.81 99 ALA A O 1
ATOM 769 N N . LEU A 1 100 ? -1.479 -2.925 -11.663 1.00 96.75 100 LEU A N 1
ATOM 770 C CA . LEU A 1 100 ? -0.794 -4.099 -12.205 1.00 96.75 100 LEU A CA 1
ATOM 771 C C . LEU A 1 100 ? -0.558 -3.972 -13.715 1.00 96.75 100 LEU A C 1
ATOM 773 O O . LEU A 1 100 ? 0.578 -4.090 -14.158 1.00 96.75 100 LEU A O 1
ATOM 777 N N . GLU A 1 101 ? -1.599 -3.644 -14.483 1.00 95.88 101 GLU A N 1
ATOM 778 C CA . GLU A 1 101 ? -1.512 -3.434 -15.934 1.00 95.88 101 GLU A CA 1
ATOM 779 C C . GLU A 1 101 ? -0.474 -2.360 -16.285 1.00 95.88 101 GLU A C 1
ATOM 781 O O . GLU A 1 101 ? 0.402 -2.574 -17.126 1.00 95.88 101 GLU A O 1
ATOM 786 N N . ARG A 1 102 ? -0.524 -1.205 -15.605 1.00 95.81 102 ARG A N 1
ATOM 787 C CA . ARG A 1 102 ? 0.421 -0.119 -15.879 1.00 95.81 102 ARG A CA 1
ATOM 788 C C . ARG A 1 102 ? 1.845 -0.467 -15.453 1.00 95.81 102 ARG A C 1
ATOM 790 O O . ARG A 1 102 ? 2.780 -0.092 -16.154 1.00 95.81 102 ARG A O 1
ATOM 797 N N . LEU A 1 103 ? 2.017 -1.166 -14.331 1.00 95.00 103 LEU A N 1
ATOM 798 C CA . LEU A 1 103 ? 3.326 -1.606 -13.853 1.00 95.00 103 LEU A CA 1
ATOM 799 C C . LEU A 1 103 ? 3.987 -2.557 -14.855 1.00 95.00 103 LEU A C 1
ATOM 801 O O . LEU A 1 103 ? 5.168 -2.382 -15.148 1.00 95.00 103 LEU A O 1
ATOM 805 N N . SER A 1 104 ? 3.224 -3.498 -15.424 1.00 90.62 104 SER A N 1
ATOM 806 C CA . SER A 1 104 ? 3.724 -4.388 -16.471 1.00 90.62 104 SER A CA 1
ATOM 807 C C . SER A 1 104 ? 4.237 -3.589 -17.667 1.00 90.62 104 SER A C 1
ATOM 809 O O . SER A 1 104 ? 5.357 -3.828 -18.093 1.00 90.62 104 SER A O 1
ATOM 811 N N . LEU A 1 105 ? 3.492 -2.591 -18.160 1.00 91.69 105 LEU A N 1
ATOM 812 C CA . LEU A 1 105 ? 3.946 -1.736 -19.270 1.00 91.69 105 LEU A CA 1
ATOM 813 C C . LEU A 1 105 ? 5.254 -0.996 -18.949 1.00 91.69 105 LEU A C 1
ATOM 815 O O . LEU A 1 105 ? 6.176 -1.005 -19.758 1.00 91.69 105 LEU A O 1
ATOM 819 N N . LEU A 1 106 ? 5.361 -0.407 -17.754 1.00 90.19 106 LEU A N 1
ATOM 820 C CA . LEU A 1 106 ? 6.564 0.315 -17.325 1.00 90.19 106 LEU A CA 1
ATOM 821 C C . LEU A 1 106 ? 7.795 -0.594 -17.198 1.00 90.19 106 LEU A C 1
ATOM 823 O O . LEU A 1 106 ? 8.913 -0.122 -17.386 1.00 90.19 106 LEU A O 1
ATOM 827 N N . ALA A 1 107 ? 7.603 -1.878 -16.888 1.00 85.25 107 ALA A N 1
ATOM 828 C CA . ALA A 1 107 ? 8.689 -2.851 -16.810 1.00 85.25 107 ALA A CA 1
ATOM 829 C C . ALA A 1 107 ? 9.261 -3.242 -18.185 1.00 85.25 107 ALA A C 1
ATOM 831 O O . ALA A 1 107 ? 10.385 -3.726 -18.238 1.00 85.25 107 ALA A O 1
ATOM 832 N N . TRP A 1 108 ? 8.518 -3.032 -19.279 1.00 78.12 108 TRP A N 1
ATOM 833 C CA . TRP A 1 108 ? 8.999 -3.250 -20.653 1.00 78.12 108 TRP A CA 1
ATOM 834 C C . TRP A 1 108 ? 9.622 -1.995 -21.287 1.00 78.12 108 TRP A C 1
ATOM 836 O O . TRP A 1 108 ? 10.317 -2.103 -22.293 1.00 78.12 108 TRP A O 1
ATOM 846 N N . GLU A 1 109 ? 9.349 -0.808 -20.736 1.00 80.38 109 GLU A N 1
ATOM 847 C CA . GLU A 1 109 ? 9.849 0.483 -21.239 1.00 80.38 109 GLU A CA 1
ATOM 848 C C . GLU A 1 109 ? 11.245 0.861 -20.700 1.00 80.38 109 GLU A C 1
ATOM 850 O O . GLU A 1 109 ? 11.858 1.793 -21.226 1.00 80.38 109 GLU A O 1
ATOM 855 N N . GLY A 1 110 ? 11.735 0.186 -19.654 1.00 60.00 110 GLY A N 1
ATOM 856 C CA . GLY A 1 110 ? 13.035 0.438 -19.011 1.00 60.00 110 GLY A CA 1
ATOM 857 C C . GLY A 1 110 ? 13.975 -0.751 -19.101 1.00 60.00 110 GLY A C 1
ATOM 858 O O . GLY A 1 110 ? 15.197 -0.498 -19.160 1.00 60.00 110 GLY A O 1
#

InterPro domains:
  IPR021628 Protein of unknown function DUF3234 [PF11572] (6-100)

Mean predicted aligned error: 3.44 Å

Organism: Allomeiothermus silvanus (strain ATCC 700542 / DSM 9946 / NBRC 106475 / NCIMB 13440 / VI-R2) (NCBI:txid526227)

pLDDT: mean 92.17, std 5.51, range [60.0, 98.0]

Sequence (110 aa):
MDDLLKATWYVLEDPQVAGEHLVLESLGQRLSTIWLSQDEARAFMEKTPTAAGMQVGKLEGYALKETYLVALGRLGVNQIVVGYQPGMLQAQVIPREKALERLSLLAWEG

Nearest PDB structures (foldseek):
  2z0r-assembly7_B  TM=9.077E-01  e=4.011E-12  Thermus thermophilus HB8
  4e6z-assembly1_A  TM=5.183E-01  e=2.165E-02  Plasmodium falciparum 3D7
  7luu-assembly1_A  TM=3.898E-01  e=8.153E-01  Sphingobium indicum B90A
  7ce3-assembly1_A  TM=2.650E-01  e=5.222E-01  Homo sapiens
  5grf-assembly1_A  TM=1.876E-01  e=8.689E-01  Homo sapiens

Solvent-accessible surface area (backbone atoms only — not comparable to full-atom values): 6338 Å² total; per-residue (Å²): 109,66,70,64,69,66,39,48,36,24,34,48,26,41,80,87,42,92,88,44,59,60,69,48,78,54,97,94,39,40,31,31,59,36,16,78,41,68,64,56,47,50,56,35,40,79,75,30,78,91,43,66,81,48,39,82,43,77,32,62,51,68,69,52,46,46,51,49,53,53,51,37,49,78,72,60,31,54,36,34,33,43,63,65,47,94,88,59,94,74,66,54,73,45,50,40,64,61,52,46,57,51,49,55,55,55,65,75,75,109

Secondary structure (DSSP, 8-state):
-HHHHHSPEEEEE-SSSTT-B-EEEETTEEEEEEBSSHHHHHHHHHH-GGGTT-EEEEE-SHHHHHHHHHHHHHTT--EEEES--TT-S--EEEEHHHHHHHHHHHHHH-

Foldseek 3Di:
DVVVLQAKKKFKAAPVDPLHGDWDADPNATEGEIERDPVLVVQQCVVDVVSPRIDIDIDNDLVSLLVNLVSCVVVRHQKYWYSDHPPDPDTDIDGSVVSNVVSVVVVVVD

Radius of gyration: 13.24 Å; Cα contacts (8 Å, |Δi|>4): 178; chains: 1; bounding box: 31×28×39 Å